Protein AF-A0A1C7FHN6-F1 (afdb_monomer_lite)

Sequence (120 aa):
MKKSRTSGVLFFVLASALSLSTALNVYGTWVEQAIAFSAQFMTFFILIALYCKWRDIEIFSDNAIITIAISYPIIVIVKPLYMMFEYSDQTMPSSLFLTQGLEFWLSVFVATVLLKKEKR

Foldseek 3Di:
DPDDPVVVVVVVVVQQVVLQVQLVPDPDDPVLSVLSSVQSSLVVVLVVLVVCLVVVHPPDDPVRLLCSLVVNLVSLVVNVVVCCVVVVVDDDDPVVVVVSVVSNVVSNVSSCSSNDDDDD

Secondary structure (DSSP, 8-state):
----HHHHHHHHHHHHHHHHHHHHT--S-HHHHHHHHHHHHHHHHHHHHHHHHHTT---S-HHHHHHHHHHHHHHHHHHHHHHHHHTTTS---HHHHHHHHHHHHHHHHHHHHHH-----

Organism: NCBI:txid45658

Structure (mm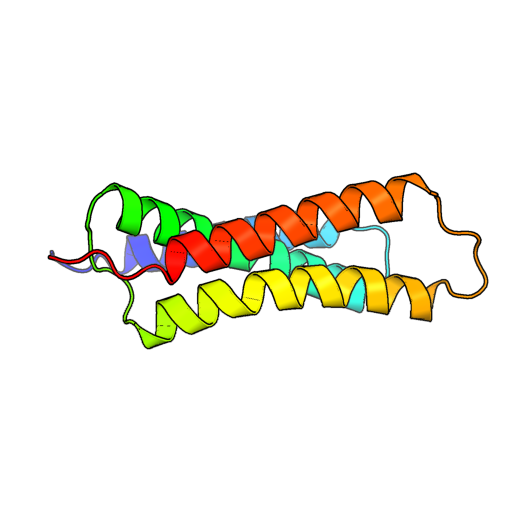CIF, N/CA/C/O backbone):
data_AF-A0A1C7FHN6-F1
#
_entry.id   AF-A0A1C7FHN6-F1
#
loop_
_atom_site.group_PDB
_atom_site.id
_atom_site.type_symbol
_atom_site.label_atom_id
_atom_site.label_alt_id
_atom_site.label_comp_id
_atom_site.label_asym_id
_atom_site.label_entity_id
_atom_site.label_seq_id
_atom_site.pdbx_PDB_ins_code
_atom_site.Cartn_x
_atom_site.Cartn_y
_atom_site.Cartn_z
_atom_site.occupancy
_atom_site.B_iso_or_equiv
_atom_site.auth_seq_id
_atom_site.auth_comp_id
_atom_site.auth_asym_id
_atom_site.auth_atom_id
_atom_site.pdbx_PDB_model_num
ATOM 1 N N . MET A 1 1 ? -21.333 -6.106 17.997 1.00 55.41 1 MET A N 1
ATOM 2 C CA . MET A 1 1 ? -21.889 -5.752 16.666 1.00 55.41 1 MET A CA 1
ATOM 3 C C . MET A 1 1 ? -22.213 -7.023 15.890 1.00 55.41 1 MET A C 1
ATOM 5 O O . MET A 1 1 ? -21.372 -7.911 15.836 1.00 55.41 1 MET A O 1
ATOM 9 N N . LYS A 1 2 ? -23.414 -7.147 15.308 1.00 58.12 2 LYS A N 1
ATOM 10 C CA . LYS A 1 2 ? -23.777 -8.306 14.472 1.00 58.12 2 LYS A CA 1
ATOM 11 C C . LYS A 1 2 ? -23.019 -8.195 13.142 1.00 58.12 2 LYS A C 1
ATOM 13 O O . LYS A 1 2 ? -23.174 -7.204 12.434 1.00 58.12 2 LYS A O 1
ATOM 18 N N . LYS A 1 3 ? -22.160 -9.168 12.823 1.00 71.00 3 LYS A N 1
ATOM 19 C CA . LYS A 1 3 ? -21.343 -9.154 11.598 1.00 71.00 3 LYS A CA 1
ATOM 20 C C . LYS A 1 3 ? -22.252 -9.305 10.372 1.00 71.00 3 LYS A C 1
ATOM 22 O O . LYS A 1 3 ? -22.753 -10.395 10.105 1.00 71.00 3 LYS A O 1
ATOM 27 N N . SER A 1 4 ? -22.468 -8.218 9.633 1.00 85.44 4 SER A N 1
ATOM 28 C CA . SER A 1 4 ? -23.182 -8.254 8.353 1.00 85.44 4 SER A CA 1
ATOM 29 C C . SER A 1 4 ? -22.278 -8.882 7.293 1.00 85.44 4 SER A C 1
ATOM 31 O O . SER A 1 4 ? -21.339 -8.248 6.809 1.00 85.44 4 SER A O 1
ATOM 33 N N . ARG A 1 5 ? -22.536 -10.151 6.946 1.00 88.69 5 ARG A N 1
ATOM 34 C CA . ARG A 1 5 ? -21.795 -10.856 5.884 1.00 88.69 5 ARG A CA 1
ATOM 35 C C . ARG A 1 5 ? -21.878 -10.097 4.558 1.00 88.69 5 ARG A C 1
ATOM 37 O O . ARG A 1 5 ? -20.867 -9.962 3.882 1.00 88.69 5 ARG A O 1
ATOM 44 N N . THR A 1 6 ? -23.044 -9.534 4.247 1.00 93.50 6 THR A N 1
ATOM 45 C CA . THR A 1 6 ? -23.288 -8.764 3.022 1.00 93.50 6 THR A CA 1
ATOM 46 C C . THR A 1 6 ? -22.397 -7.530 2.933 1.00 93.50 6 THR A C 1
ATOM 48 O O . THR A 1 6 ? -21.783 -7.302 1.898 1.00 93.50 6 THR A O 1
ATOM 51 N N . SER A 1 7 ? -22.255 -6.767 4.021 1.00 92.88 7 SER A N 1
ATOM 52 C CA . SER A 1 7 ? -21.402 -5.571 4.036 1.00 92.88 7 SER A CA 1
ATOM 53 C C . SER A 1 7 ? -19.923 -5.920 3.848 1.00 92.88 7 SER A C 1
ATOM 55 O O . SER A 1 7 ? -19.216 -5.213 3.140 1.00 92.88 7 SER A O 1
ATOM 57 N N . GLY A 1 8 ? -19.465 -7.036 4.428 1.00 91.62 8 GLY A N 1
ATOM 58 C CA . GLY A 1 8 ? -18.104 -7.532 4.213 1.00 91.62 8 GLY A CA 1
ATOM 59 C C . GLY A 1 8 ? -17.853 -7.956 2.764 1.00 91.62 8 GLY A C 1
ATOM 60 O O . GLY A 1 8 ? -16.847 -7.567 2.182 1.00 91.62 8 GLY A O 1
ATOM 61 N N . VAL A 1 9 ? -18.785 -8.700 2.159 1.00 95.75 9 VAL A N 1
ATOM 62 C CA . VAL A 1 9 ? -18.697 -9.092 0.740 1.00 95.75 9 VAL A CA 1
ATOM 63 C C . VAL A 1 9 ? -18.680 -7.862 -0.165 1.00 95.75 9 VAL A C 1
ATOM 65 O O . VAL A 1 9 ? -17.816 -7.762 -1.030 1.00 95.75 9 VAL A O 1
ATOM 68 N N . LEU A 1 10 ? -19.578 -6.900 0.065 1.00 96.62 10 LEU A N 1
ATOM 69 C CA . LEU A 1 10 ? -19.621 -5.658 -0.708 1.00 96.62 10 LEU A CA 1
ATOM 70 C C . LEU A 1 10 ? -18.318 -4.866 -0.596 1.00 96.62 10 LEU A C 1
ATOM 72 O O . LEU A 1 10 ? -17.834 -4.379 -1.611 1.00 96.62 10 LEU A O 1
ATOM 76 N N . PHE A 1 11 ? -17.720 -4.784 0.596 1.00 94.94 11 PHE A N 1
ATOM 77 C CA . PHE A 1 11 ? -16.412 -4.153 0.770 1.00 94.94 11 PHE A CA 1
ATOM 78 C C . PHE A 1 11 ? -15.351 -4.803 -0.125 1.00 94.94 11 PHE A C 1
ATOM 80 O O . PHE A 1 11 ? -14.692 -4.101 -0.885 1.00 94.94 11 PHE A O 1
ATOM 87 N N . PHE A 1 12 ? -15.219 -6.133 -0.088 1.00 96.31 12 PHE A N 1
ATOM 88 C CA . PHE A 1 12 ? -14.214 -6.826 -0.898 1.00 96.31 12 PHE A CA 1
ATOM 89 C C . PHE A 1 12 ? -14.472 -6.695 -2.400 1.00 96.31 12 PHE A C 1
ATOM 91 O O . PHE A 1 12 ? -13.523 -6.496 -3.156 1.00 96.31 12 PHE A O 1
ATOM 98 N N . VAL A 1 13 ? -15.733 -6.767 -2.837 1.00 97.94 13 VAL A N 1
ATOM 99 C CA . VAL A 1 13 ? -16.102 -6.599 -4.250 1.00 97.94 13 VAL A CA 1
ATOM 100 C C . VAL A 1 13 ? -15.772 -5.188 -4.727 1.00 97.94 13 VAL A C 1
ATOM 102 O O . VAL A 1 13 ? -15.121 -5.038 -5.756 1.00 97.94 13 VAL A O 1
ATOM 105 N N . LEU A 1 14 ? -16.162 -4.159 -3.970 1.00 97.69 14 LEU A N 1
ATOM 106 C CA . LEU A 1 14 ? -15.901 -2.766 -4.331 1.00 97.69 14 LEU A CA 1
ATOM 107 C C . LEU A 1 14 ? -14.408 -2.442 -4.302 1.00 97.69 14 LEU A C 1
ATOM 109 O O . LEU A 1 14 ? -13.902 -1.857 -5.255 1.00 97.69 14 LEU A O 1
ATOM 113 N N . ALA A 1 15 ? -13.694 -2.858 -3.253 1.00 97.56 15 ALA A N 1
ATOM 114 C CA . ALA A 1 15 ? -12.251 -2.665 -3.157 1.00 97.56 15 ALA A CA 1
ATOM 115 C C . ALA A 1 15 ? -11.531 -3.335 -4.336 1.00 97.56 15 ALA A C 1
ATOM 117 O O . ALA A 1 15 ? -10.717 -2.699 -4.995 1.00 97.56 15 ALA A O 1
ATOM 118 N N . SER A 1 16 ? -11.888 -4.581 -4.665 1.00 97.62 16 SER A N 1
ATOM 119 C CA . SER A 1 16 ? -11.287 -5.304 -5.792 1.00 97.62 16 SER A CA 1
ATOM 120 C C . SER A 1 16 ? -11.623 -4.661 -7.136 1.00 97.62 16 SER A C 1
ATOM 122 O O . SER A 1 16 ? -10.737 -4.512 -7.968 1.00 97.62 16 SER A O 1
ATOM 124 N N . ALA A 1 17 ? -12.875 -4.250 -7.356 1.00 98.06 17 ALA A N 1
ATOM 125 C CA . ALA A 1 17 ? -13.299 -3.622 -8.606 1.00 98.06 17 ALA A CA 1
ATOM 126 C C . ALA A 1 17 ? -12.598 -2.275 -8.836 1.00 98.06 17 ALA A C 1
ATOM 128 O O . ALA A 1 17 ? -12.109 -2.018 -9.935 1.00 98.06 17 ALA A O 1
ATOM 129 N N . LEU A 1 18 ? -12.494 -1.440 -7.797 1.00 98.00 18 LEU A N 1
ATOM 130 C CA . LEU A 1 18 ? -11.782 -0.163 -7.870 1.00 98.00 18 LEU A CA 1
ATOM 131 C C . LEU A 1 18 ? -10.280 -0.373 -8.078 1.00 98.00 18 LEU A C 1
ATOM 133 O O . LEU A 1 18 ? -9.694 0.272 -8.942 1.00 98.00 18 LEU A O 1
ATOM 137 N N . SER A 1 19 ? -9.668 -1.316 -7.358 1.00 97.69 19 SER A N 1
ATOM 138 C CA . SER A 1 19 ? -8.257 -1.665 -7.554 1.00 97.69 19 SER A CA 1
ATOM 139 C C . SER A 1 19 ? -7.974 -2.217 -8.945 1.00 97.69 19 SER A C 1
ATOM 141 O O . SER A 1 19 ? -6.962 -1.864 -9.546 1.00 97.69 19 SER A O 1
ATOM 143 N N . LEU A 1 20 ? -8.870 -3.046 -9.485 1.00 97.81 20 LEU A N 1
ATOM 144 C CA . LEU A 1 20 ? -8.753 -3.578 -10.839 1.00 97.81 20 LEU A CA 1
ATOM 145 C C . LEU A 1 20 ? -8.904 -2.469 -11.879 1.00 97.81 20 LEU A C 1
ATOM 147 O O . LEU A 1 20 ? -8.114 -2.405 -12.812 1.00 97.81 20 LEU A O 1
ATOM 151 N N . SER A 1 21 ? -9.856 -1.555 -11.689 1.00 97.62 21 SER A N 1
ATOM 152 C CA . SER A 1 21 ? -9.993 -0.371 -12.539 1.00 97.62 21 SER A CA 1
ATOM 153 C C . SER A 1 21 ? -8.712 0.463 -12.537 1.00 97.62 21 SER A C 1
ATOM 155 O O . SER A 1 21 ? -8.249 0.870 -13.598 1.00 97.62 21 SER A O 1
ATOM 157 N N . THR A 1 22 ? -8.101 0.704 -11.374 1.00 96.19 22 THR A N 1
ATOM 158 C CA . THR A 1 22 ? -6.813 1.412 -11.292 1.00 96.19 22 THR A CA 1
ATOM 159 C C . THR A 1 22 ? -5.713 0.659 -12.037 1.00 96.19 22 THR A C 1
ATOM 161 O O . THR A 1 22 ? -4.986 1.270 -12.813 1.00 96.19 22 THR A O 1
ATOM 164 N N . ALA A 1 23 ? -5.618 -0.659 -11.856 1.00 96.50 23 ALA A N 1
ATOM 165 C CA . ALA A 1 23 ? -4.614 -1.491 -12.513 1.00 96.50 23 ALA A CA 1
ATOM 166 C C . ALA A 1 23 ? -4.751 -1.500 -14.042 1.00 96.50 23 ALA A C 1
ATOM 168 O O . ALA A 1 23 ? -3.758 -1.341 -14.741 1.00 96.50 23 ALA A O 1
ATOM 169 N N . LEU A 1 24 ? -5.972 -1.619 -14.568 1.00 96.31 24 LEU A N 1
ATOM 170 C CA . LEU A 1 24 ? -6.231 -1.642 -16.012 1.00 96.31 24 LEU A CA 1
ATOM 171 C C . LEU A 1 24 ? -5.953 -0.299 -16.704 1.00 96.31 24 LEU A C 1
ATOM 173 O O . LEU A 1 24 ? -5.756 -0.272 -17.914 1.00 96.31 24 LEU A O 1
ATOM 177 N N . ASN A 1 25 ? -5.916 0.805 -15.951 1.00 95.88 25 ASN A N 1
ATOM 178 C CA . ASN A 1 25 ? -5.529 2.119 -16.470 1.00 95.88 25 ASN A CA 1
ATOM 179 C C . ASN A 1 25 ? -4.005 2.334 -16.504 1.00 95.88 25 ASN A C 1
ATOM 181 O O . ASN A 1 25 ? -3.544 3.363 -17.000 1.00 95.88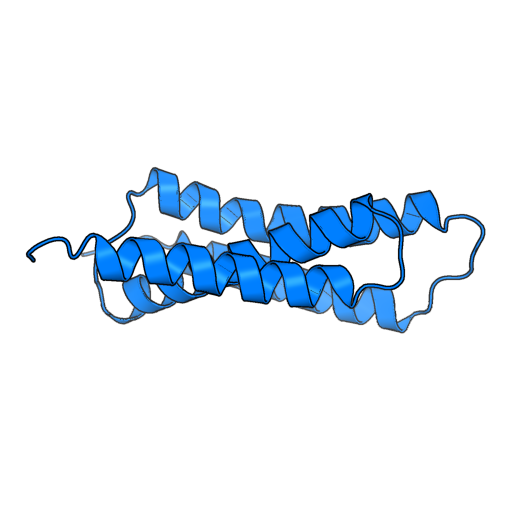 25 ASN A O 1
ATOM 185 N N . VAL A 1 26 ? -3.211 1.394 -15.981 1.00 93.81 26 VAL A N 1
ATOM 186 C CA . VAL A 1 26 ? -1.750 1.444 -16.084 1.00 93.81 26 VAL A CA 1
ATOM 187 C C . VAL A 1 26 ? -1.326 0.907 -17.449 1.00 93.81 26 VAL A C 1
ATOM 189 O O . VAL A 1 26 ? -1.437 -0.288 -17.732 1.00 93.81 26 VAL A O 1
ATOM 192 N N . TYR A 1 27 ? -0.808 1.806 -18.285 1.00 88.25 27 TYR A N 1
ATOM 193 C CA . TYR A 1 27 ? -0.120 1.455 -19.525 1.00 88.25 27 TYR A CA 1
ATOM 194 C C . TYR A 1 27 ? 1.262 0.898 -19.181 1.00 88.25 27 TYR A C 1
ATOM 196 O O . TYR A 1 27 ? 2.186 1.663 -18.919 1.00 88.25 27 TYR A O 1
ATOM 204 N N . GLY A 1 28 ? 1.374 -0.427 -19.126 1.00 87.19 28 GLY A N 1
ATOM 205 C CA . GLY A 1 28 ? 2.566 -1.096 -18.626 1.00 87.19 28 GLY A CA 1
ATOM 206 C C . GLY A 1 28 ? 2.481 -2.615 -18.701 1.00 87.19 28 GLY A C 1
ATOM 207 O O . GLY A 1 28 ? 1.539 -3.173 -19.275 1.00 87.19 28 GLY A O 1
ATOM 208 N N . THR A 1 29 ? 3.461 -3.293 -18.109 1.00 93.06 29 THR A N 1
ATOM 209 C CA . THR A 1 29 ? 3.474 -4.762 -18.041 1.00 93.06 29 THR A CA 1
ATOM 210 C C . THR A 1 29 ? 2.425 -5.284 -17.054 1.00 93.06 29 THR A C 1
ATOM 212 O O . THR A 1 29 ? 1.928 -4.568 -16.180 1.00 93.06 29 THR A O 1
ATOM 215 N N . TRP A 1 30 ? 2.107 -6.579 -17.138 1.00 94.81 30 TRP A N 1
ATOM 216 C CA . TRP A 1 30 ? 1.220 -7.231 -16.167 1.00 94.81 30 TRP A CA 1
ATOM 217 C C . TRP A 1 30 ? 1.751 -7.126 -14.724 1.00 94.81 30 TRP A C 1
ATOM 219 O O . TRP A 1 30 ? 0.962 -7.123 -13.779 1.00 94.81 30 TRP A O 1
ATOM 229 N N . VAL A 1 31 ? 3.073 -6.993 -14.547 1.00 94.19 31 VAL A N 1
ATOM 230 C CA . VAL A 1 31 ? 3.707 -6.781 -13.239 1.00 94.19 31 VAL A CA 1
ATOM 231 C C . VAL A 1 31 ? 3.366 -5.391 -12.702 1.00 94.19 31 VAL A C 1
ATOM 233 O O . VAL A 1 31 ? 2.968 -5.267 -11.545 1.00 94.19 31 VAL A O 1
ATOM 236 N N . GLU A 1 32 ? 3.433 -4.350 -13.535 1.00 93.62 32 GLU A N 1
ATOM 237 C CA . GLU A 1 32 ? 3.063 -2.982 -13.139 1.00 93.62 32 GLU A CA 1
ATOM 238 C C . GLU A 1 32 ? 1.584 -2.881 -12.773 1.00 93.62 32 GLU A C 1
ATOM 240 O O . GLU A 1 32 ? 1.229 -2.257 -11.770 1.00 93.62 32 GLU A O 1
ATOM 245 N N . GLN A 1 33 ? 0.723 -3.559 -13.534 1.00 96.00 33 GLN A N 1
ATOM 246 C CA . GLN A 1 33 ? -0.703 -3.659 -13.232 1.00 96.00 33 GLN A CA 1
ATOM 247 C C . GLN A 1 33 ? -0.943 -4.383 -11.898 1.00 96.00 33 GLN A C 1
ATOM 249 O O . GLN A 1 33 ? -1.745 -3.924 -11.084 1.00 96.00 33 GLN A O 1
ATOM 254 N N . ALA A 1 34 ? -0.216 -5.471 -11.619 1.00 95.38 34 ALA A N 1
ATOM 255 C CA . ALA A 1 34 ? -0.315 -6.196 -10.352 1.00 95.38 34 ALA A CA 1
ATOM 256 C C . ALA A 1 34 ? 0.166 -5.359 -9.152 1.00 95.38 34 ALA A C 1
ATOM 258 O O . ALA A 1 34 ? -0.467 -5.369 -8.089 1.00 95.38 34 ALA A O 1
ATOM 259 N N . ILE A 1 35 ? 1.251 -4.594 -9.318 1.00 94.44 35 ILE A N 1
ATOM 260 C CA . ILE A 1 35 ? 1.743 -3.649 -8.307 1.00 94.44 35 ILE A CA 1
ATOM 261 C C . ILE A 1 35 ? 0.696 -2.560 -8.055 1.00 94.44 35 ILE A C 1
ATOM 263 O O . ILE A 1 35 ? 0.367 -2.288 -6.901 1.00 94.44 35 ILE A O 1
ATOM 267 N N . ALA A 1 36 ? 0.122 -1.975 -9.111 1.00 94.88 36 ALA A N 1
ATOM 268 C CA . ALA A 1 36 ? -0.903 -0.938 -9.001 1.00 94.88 36 ALA A CA 1
ATOM 269 C C . ALA A 1 36 ? -2.188 -1.447 -8.332 1.00 94.88 36 ALA A C 1
ATOM 271 O O . ALA A 1 36 ? -2.729 -0.775 -7.452 1.00 94.88 36 ALA A O 1
ATOM 272 N N . PHE A 1 37 ? -2.637 -2.656 -8.686 1.00 96.69 37 PHE A N 1
ATOM 273 C CA . PHE A 1 37 ? -3.753 -3.328 -8.020 1.00 96.69 37 PHE A CA 1
ATOM 274 C C . PHE A 1 37 ? -3.488 -3.465 -6.518 1.00 96.69 37 PHE A C 1
ATOM 276 O O . PHE A 1 37 ? -4.310 -3.060 -5.695 1.00 96.69 37 PHE A O 1
ATOM 283 N N . SER A 1 38 ? -2.321 -4.012 -6.166 1.00 95.44 38 SER A N 1
ATOM 284 C CA . SER A 1 38 ? -1.936 -4.284 -4.779 1.00 95.44 38 SER A CA 1
ATOM 285 C C . SER A 1 38 ? -1.812 -2.995 -3.971 1.00 95.44 38 SER A C 1
ATOM 287 O O . SER A 1 38 ? -2.319 -2.925 -2.853 1.00 95.44 38 SER A O 1
ATOM 289 N N . ALA A 1 39 ? -1.214 -1.952 -4.553 1.00 94.00 39 ALA A N 1
ATOM 290 C CA . ALA A 1 39 ? -1.113 -0.629 -3.948 1.00 94.00 39 ALA A CA 1
ATOM 291 C C . ALA A 1 39 ? -2.497 -0.047 -3.647 1.00 94.00 39 ALA A C 1
ATOM 293 O O . ALA A 1 39 ? -2.787 0.293 -2.502 1.00 94.00 39 ALA A O 1
ATOM 294 N N . GLN A 1 40 ? -3.381 -0.006 -4.649 1.00 95.81 40 GLN A N 1
ATOM 295 C CA . GLN A 1 40 ? -4.730 0.534 -4.487 1.00 95.81 40 GLN A CA 1
ATOM 296 C C . GLN A 1 40 ? -5.545 -0.271 -3.469 1.00 95.81 40 GLN A C 1
ATOM 298 O O . GLN A 1 40 ? -6.269 0.301 -2.654 1.00 95.81 40 GLN A O 1
ATOM 303 N N . PHE A 1 41 ? -5.405 -1.599 -3.477 1.00 96.31 41 PHE A N 1
ATOM 304 C CA . PHE A 1 41 ? -6.110 -2.471 -2.542 1.00 96.31 41 PHE A CA 1
ATOM 305 C C . PHE A 1 41 ? -5.639 -2.249 -1.100 1.00 96.31 41 PHE A C 1
ATOM 307 O O . PHE A 1 41 ? -6.456 -2.123 -0.186 1.00 96.31 41 PHE A O 1
ATOM 314 N N . MET A 1 42 ? -4.325 -2.118 -0.898 1.00 95.12 42 MET A N 1
ATOM 315 C CA . MET A 1 42 ? -3.741 -1.812 0.408 1.00 95.12 42 MET A CA 1
ATOM 316 C C . MET A 1 42 ? -4.140 -0.431 0.926 1.00 95.12 42 MET A C 1
ATOM 318 O O . MET A 1 42 ? -4.378 -0.293 2.127 1.00 95.12 42 MET A O 1
ATOM 322 N N . THR A 1 43 ? -4.310 0.564 0.051 1.00 94.50 43 THR A N 1
ATOM 323 C CA . THR A 1 43 ? -4.811 1.894 0.432 1.00 94.50 43 THR A CA 1
ATOM 324 C C . THR A 1 43 ? -6.138 1.815 1.183 1.00 94.50 43 THR A C 1
ATOM 326 O O . THR A 1 43 ? -6.303 2.507 2.187 1.00 94.50 43 THR A O 1
ATOM 329 N N . PHE A 1 44 ? -7.063 0.928 0.799 1.00 96.38 44 PHE A N 1
ATOM 330 C CA . PHE A 1 44 ? -8.313 0.756 1.549 1.00 96.38 44 PHE A CA 1
ATOM 331 C C . PHE A 1 44 ? -8.070 0.283 2.987 1.00 96.38 44 PHE A C 1
ATOM 333 O O . PHE A 1 44 ? -8.659 0.832 3.918 1.00 96.38 44 PHE A O 1
ATOM 340 N N . PHE A 1 45 ? -7.176 -0.686 3.200 1.00 95.88 45 PHE A N 1
ATOM 341 C CA . PHE A 1 45 ? -6.834 -1.147 4.550 1.00 95.88 45 PHE A CA 1
ATOM 342 C C . PHE A 1 45 ? -6.142 -0.071 5.380 1.00 95.88 45 PHE A C 1
ATOM 344 O O . PHE A 1 45 ? -6.447 0.067 6.562 1.00 95.88 45 PHE A O 1
ATOM 351 N N . ILE A 1 46 ? -5.262 0.719 4.767 1.00 96.12 46 ILE A N 1
ATOM 352 C CA . ILE A 1 46 ? -4.589 1.843 5.425 1.00 96.12 46 ILE A CA 1
ATOM 353 C C . ILE A 1 46 ? -5.606 2.887 5.871 1.00 96.12 46 ILE A C 1
ATOM 355 O O . ILE A 1 46 ? -5.567 3.319 7.020 1.00 96.12 46 ILE A O 1
ATOM 359 N N . LEU A 1 47 ? -6.541 3.265 4.996 1.00 96.25 47 LEU A N 1
ATOM 360 C CA . LEU A 1 47 ? -7.587 4.233 5.324 1.00 96.25 47 LEU A CA 1
ATOM 361 C C . LEU A 1 47 ? -8.466 3.735 6.472 1.00 96.25 47 LEU A C 1
ATOM 363 O O . LEU A 1 47 ? -8.753 4.496 7.395 1.00 96.25 47 LEU A O 1
ATOM 367 N N . ILE A 1 48 ? -8.841 2.452 6.465 1.00 96.00 48 ILE A N 1
ATOM 368 C CA . ILE A 1 48 ? -9.595 1.851 7.571 1.00 96.00 48 ILE A CA 1
ATOM 369 C C . ILE A 1 48 ? -8.756 1.853 8.851 1.00 96.00 48 ILE A C 1
ATOM 371 O O . ILE A 1 48 ? -9.273 2.223 9.900 1.00 96.00 48 ILE A O 1
ATOM 375 N N . ALA A 1 49 ? -7.477 1.477 8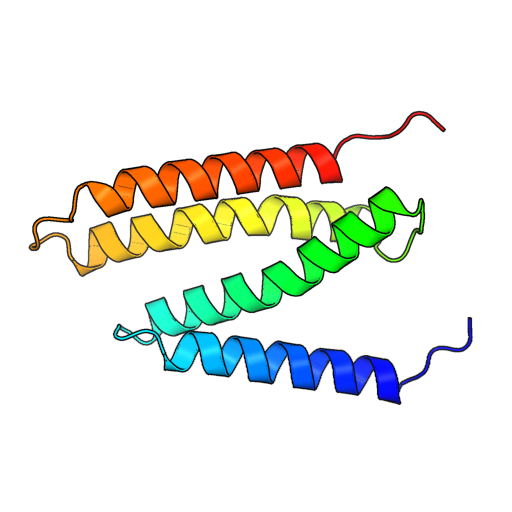.794 1.00 95.44 49 ALA A N 1
ATOM 376 C CA . ALA A 1 49 ? -6.602 1.427 9.965 1.00 95.44 49 ALA A CA 1
ATOM 377 C C . ALA A 1 49 ? -6.371 2.822 10.571 1.00 95.44 49 ALA A C 1
ATOM 379 O O . ALA A 1 49 ? -6.456 2.988 11.787 1.00 95.44 49 ALA A O 1
ATOM 380 N N . LEU A 1 50 ? -6.158 3.839 9.732 1.00 95.56 50 LEU A N 1
ATOM 381 C CA . LEU A 1 50 ? -6.049 5.235 10.159 1.00 95.56 50 LEU A CA 1
ATOM 382 C C . LEU A 1 50 ? -7.361 5.739 10.762 1.00 95.56 50 LEU A C 1
ATOM 384 O O . LEU A 1 50 ? -7.340 6.381 11.809 1.00 95.56 50 LEU A O 1
ATOM 388 N N . TYR A 1 51 ? -8.500 5.414 10.146 1.00 96.19 51 TYR A N 1
ATOM 389 C CA . TYR A 1 51 ? -9.816 5.754 10.687 1.00 96.19 51 TYR A CA 1
ATOM 390 C C . TYR A 1 51 ? -10.053 5.103 12.054 1.00 96.19 51 TYR A C 1
ATOM 392 O O . TYR A 1 51 ? -10.489 5.769 12.990 1.00 96.19 51 TYR A O 1
ATOM 400 N N . CYS A 1 52 ? -9.720 3.818 12.186 1.00 93.94 52 CYS A N 1
ATOM 401 C CA . CYS A 1 52 ? -9.794 3.077 13.442 1.00 93.94 52 CYS A CA 1
ATOM 402 C C . CYS A 1 52 ? -8.951 3.747 14.524 1.00 93.94 52 CYS A C 1
ATOM 404 O O . CYS A 1 52 ? -9.458 4.009 15.610 1.00 93.94 52 CYS A O 1
ATOM 406 N N . LYS A 1 53 ? -7.705 4.108 14.199 1.00 92.38 53 LYS A N 1
ATOM 407 C CA . LYS A 1 53 ? -6.810 4.808 15.120 1.00 92.38 53 LYS A CA 1
ATOM 408 C C . LYS A 1 53 ? -7.352 6.176 15.531 1.00 92.38 53 LYS A C 1
ATOM 410 O O . LYS A 1 53 ? -7.357 6.500 16.708 1.00 92.38 53 LYS A O 1
ATOM 415 N N . TRP A 1 54 ? -7.861 6.958 14.581 1.00 94.81 54 TRP A N 1
ATOM 416 C CA . TRP A 1 54 ? -8.452 8.268 14.864 1.00 94.81 54 TRP A CA 1
ATOM 417 C C . TRP A 1 54 ? -9.683 8.182 15.778 1.00 94.81 54 TRP A C 1
ATOM 419 O O . TRP A 1 54 ? -9.928 9.079 16.583 1.00 94.81 54 TRP A O 1
ATOM 429 N N . ARG A 1 55 ? -10.475 7.115 15.650 1.00 94.69 55 ARG A N 1
ATOM 430 C CA . ARG A 1 55 ? -11.705 6.899 16.423 1.00 94.69 55 ARG A CA 1
ATOM 431 C C . ARG A 1 55 ? -11.511 6.044 17.677 1.00 94.69 55 ARG A C 1
ATOM 433 O O . ARG A 1 55 ? -12.509 5.772 18.336 1.00 94.69 55 ARG A O 1
ATOM 440 N N . ASP A 1 56 ? -10.280 5.630 17.973 1.00 90.12 56 ASP A N 1
ATOM 441 C CA . ASP A 1 56 ? -9.934 4.685 19.042 1.00 90.12 56 ASP A CA 1
ATOM 442 C C . ASP A 1 56 ? -10.750 3.371 18.986 1.00 90.12 56 ASP A C 1
ATOM 444 O O . ASP A 1 56 ? -11.250 2.862 19.987 1.00 90.12 56 ASP A O 1
ATOM 448 N N . ILE A 1 57 ? -10.939 2.826 17.776 1.00 92.69 57 ILE A N 1
ATOM 449 C CA . ILE A 1 57 ? -11.678 1.577 17.528 1.00 92.69 57 ILE A CA 1
ATOM 450 C C . ILE A 1 57 ? -10.699 0.456 17.178 1.00 92.69 57 ILE A C 1
ATOM 452 O O . ILE A 1 57 ? -9.949 0.549 16.210 1.00 92.69 57 ILE A O 1
ATOM 456 N N . GLU A 1 58 ? -10.776 -0.665 17.890 1.00 88.62 58 GLU A N 1
ATOM 457 C CA . GLU A 1 58 ? -9.962 -1.854 17.616 1.00 88.62 58 GLU A CA 1
ATOM 458 C C . GLU A 1 58 ? -10.693 -2.823 16.673 1.00 88.62 58 GLU A C 1
ATOM 460 O O . GLU A 1 58 ? -11.459 -3.687 17.101 1.00 88.62 58 GLU A O 1
ATOM 465 N N . ILE A 1 59 ? -10.488 -2.664 15.359 1.00 90.25 59 ILE A N 1
ATOM 466 C CA . ILE A 1 59 ? -10.991 -3.610 14.338 1.00 90.25 59 ILE A CA 1
ATOM 467 C C . ILE A 1 59 ? -9.920 -4.634 13.940 1.00 90.25 59 ILE A C 1
ATOM 469 O O . ILE A 1 59 ? -10.230 -5.801 13.691 1.00 90.25 59 ILE A O 1
ATOM 473 N N . PHE A 1 60 ? -8.667 -4.193 13.849 1.00 92.94 60 PHE A N 1
ATOM 474 C CA . PHE A 1 60 ? -7.533 -5.019 13.448 1.00 92.94 60 PHE A CA 1
ATOM 475 C C . PHE A 1 60 ? -6.763 -5.505 14.674 1.00 92.94 60 PHE A C 1
ATOM 477 O O . PHE A 1 60 ? -6.635 -4.780 15.655 1.00 92.94 60 PHE A O 1
ATOM 484 N N . SER A 1 61 ? -6.217 -6.718 14.597 1.00 93.19 61 SER A N 1
ATOM 485 C CA . SER A 1 61 ? -5.225 -7.177 15.568 1.00 93.19 61 SER A CA 1
ATOM 486 C C . SER A 1 61 ? -3.900 -6.436 15.380 1.00 93.19 61 SER A C 1
ATOM 488 O O . SER A 1 61 ? -3.601 -5.971 14.278 1.00 93.19 61 SER A O 1
ATOM 490 N N . ASP A 1 62 ? -3.064 -6.405 16.418 1.00 91.44 62 ASP A N 1
ATOM 491 C CA . ASP A 1 62 ? -1.729 -5.794 16.359 1.00 91.44 62 ASP A CA 1
ATOM 492 C C . ASP A 1 62 ? -0.903 -6.322 15.179 1.00 91.44 62 ASP A C 1
ATOM 494 O O . ASP A 1 62 ? -0.317 -5.547 14.425 1.00 91.44 62 ASP A O 1
ATOM 498 N N . ASN A 1 63 ? -0.929 -7.640 14.950 1.00 94.44 63 ASN A N 1
ATOM 499 C CA . ASN A 1 63 ? -0.238 -8.258 13.818 1.00 94.44 63 ASN A CA 1
ATOM 500 C C . ASN A 1 63 ? -0.771 -7.746 12.474 1.00 94.44 63 ASN A C 1
ATOM 502 O O . ASN A 1 63 ? 0.019 -7.467 11.578 1.00 94.44 63 ASN A O 1
ATOM 506 N N . ALA A 1 64 ? -2.091 -7.580 12.333 1.00 94.25 64 ALA A N 1
ATOM 507 C CA . ALA A 1 64 ? -2.682 -7.047 11.108 1.00 94.25 64 ALA A CA 1
ATOM 508 C C . ALA A 1 64 ? -2.303 -5.573 10.889 1.00 94.25 64 ALA A C 1
ATOM 510 O O . ALA A 1 64 ? -1.975 -5.197 9.766 1.00 94.25 64 ALA A O 1
ATOM 511 N N . ILE A 1 65 ? -2.273 -4.755 11.948 1.00 95.25 65 ILE A N 1
ATOM 512 C CA . ILE A 1 65 ? -1.807 -3.360 11.873 1.00 95.25 65 ILE A CA 1
ATOM 513 C C . ILE A 1 65 ? -0.342 -3.312 11.439 1.00 95.25 65 ILE A C 1
ATOM 515 O O . ILE A 1 65 ? -0.004 -2.535 10.549 1.00 95.25 65 ILE A O 1
ATOM 519 N N . ILE A 1 66 ? 0.513 -4.161 12.013 1.00 95.12 66 ILE A N 1
ATOM 520 C CA . ILE A 1 66 ? 1.930 -4.256 11.641 1.00 95.12 66 ILE A CA 1
ATOM 521 C C . ILE A 1 66 ? 2.072 -4.644 10.166 1.00 95.12 66 ILE A C 1
ATOM 523 O O . ILE A 1 66 ? 2.811 -3.988 9.432 1.00 95.12 66 ILE A O 1
ATOM 527 N N . THR A 1 67 ? 1.334 -5.655 9.697 1.00 95.44 67 THR A N 1
ATOM 528 C CA . THR A 1 67 ? 1.354 -6.059 8.285 1.00 95.44 67 THR A CA 1
ATOM 529 C C . THR A 1 67 ? 0.907 -4.923 7.363 1.00 95.44 67 THR A C 1
ATOM 531 O O . THR A 1 67 ? 1.583 -4.652 6.373 1.00 95.44 67 THR A O 1
ATOM 534 N N . ILE A 1 68 ? -0.183 -4.217 7.683 1.00 94.81 68 ILE A N 1
ATOM 535 C CA . ILE A 1 68 ? -0.675 -3.077 6.888 1.00 94.81 68 ILE A CA 1
ATOM 536 C C . ILE A 1 68 ? 0.356 -1.939 6.874 1.00 94.81 68 ILE A C 1
ATOM 538 O O . ILE A 1 68 ? 0.674 -1.405 5.814 1.00 94.81 68 ILE A O 1
ATOM 542 N N . ALA A 1 69 ? 0.916 -1.597 8.035 1.00 95.00 69 ALA A N 1
ATOM 543 C CA . ALA A 1 69 ? 1.882 -0.514 8.179 1.00 95.00 69 ALA A CA 1
ATOM 544 C C . ALA A 1 69 ? 3.187 -0.781 7.414 1.00 95.00 69 ALA A C 1
ATOM 546 O O . ALA A 1 69 ? 3.746 0.146 6.840 1.00 95.00 69 ALA A O 1
ATOM 547 N N . ILE A 1 70 ? 3.666 -2.028 7.387 1.00 95.38 70 ILE A N 1
ATOM 548 C CA . ILE A 1 70 ? 4.923 -2.401 6.720 1.00 95.38 70 ILE A CA 1
ATOM 549 C C . ILE A 1 70 ? 4.727 -2.638 5.218 1.00 95.38 70 ILE A C 1
ATOM 551 O O . ILE A 1 70 ? 5.582 -2.264 4.417 1.00 95.38 70 ILE A O 1
ATOM 555 N N . SER A 1 71 ? 3.608 -3.243 4.814 1.00 93.56 71 SER A N 1
ATOM 556 C CA . SER A 1 71 ? 3.348 -3.545 3.399 1.00 93.56 71 SER A CA 1
ATOM 557 C C . SER A 1 71 ? 3.259 -2.291 2.532 1.00 93.56 71 SER A C 1
ATOM 559 O O . SER A 1 71 ? 3.664 -2.335 1.373 1.00 93.56 71 SER A O 1
ATOM 561 N N . TYR A 1 72 ? 2.796 -1.165 3.081 1.00 90.56 72 TYR A N 1
ATOM 562 C CA . TYR A 1 72 ? 2.657 0.066 2.309 1.00 90.56 72 TYR A CA 1
ATOM 563 C C . TYR A 1 72 ? 3.999 0.659 1.843 1.00 90.56 72 TYR A C 1
ATOM 565 O O . TYR A 1 72 ? 4.178 0.781 0.630 1.00 90.56 72 TYR A O 1
ATOM 573 N N . PRO A 1 73 ? 4.984 0.933 2.725 1.00 93.44 73 PRO A N 1
ATOM 574 C CA . PRO A 1 73 ? 6.332 1.303 2.296 1.00 93.44 73 PRO A CA 1
ATOM 575 C C . PRO A 1 73 ? 6.972 0.298 1.338 1.00 93.44 73 PRO A C 1
ATOM 577 O O . PRO A 1 73 ? 7.617 0.705 0.377 1.00 93.44 73 PRO A O 1
ATOM 580 N N . ILE A 1 74 ? 6.774 -1.009 1.556 1.00 94.50 74 ILE A N 1
ATOM 581 C CA . ILE A 1 74 ? 7.323 -2.041 0.664 1.00 94.50 74 ILE A CA 1
ATOM 582 C C . ILE A 1 74 ? 6.770 -1.877 -0.753 1.00 94.50 74 ILE A C 1
ATOM 584 O O . ILE A 1 74 ? 7.545 -1.830 -1.703 1.00 94.50 74 ILE A O 1
ATOM 588 N N . ILE A 1 75 ? 5.451 -1.748 -0.910 1.00 91.62 75 ILE A N 1
ATOM 589 C CA . ILE A 1 75 ? 4.826 -1.575 -2.229 1.00 91.62 75 ILE A CA 1
ATOM 590 C C . ILE A 1 75 ? 5.323 -0.294 -2.912 1.00 91.62 75 ILE A C 1
ATOM 592 O O . ILE A 1 75 ? 5.617 -0.312 -4.109 1.00 91.62 75 ILE A O 1
ATOM 596 N N . VAL A 1 76 ? 5.471 0.792 -2.147 1.00 91.38 76 VAL A N 1
ATOM 597 C CA . VAL A 1 76 ? 5.984 2.074 -2.653 1.00 91.38 76 VAL A CA 1
ATOM 598 C C . VAL A 1 76 ? 7.438 1.973 -3.121 1.00 91.38 76 VAL A C 1
ATOM 600 O O . VAL A 1 76 ? 7.806 2.668 -4.059 1.00 91.38 76 VAL A O 1
ATOM 603 N N . ILE A 1 77 ? 8.254 1.089 -2.538 1.00 92.94 77 ILE A N 1
ATOM 604 C CA . ILE A 1 77 ? 9.634 0.831 -2.988 1.00 92.94 77 ILE A CA 1
ATOM 605 C C . ILE A 1 77 ? 9.671 -0.112 -4.199 1.00 92.94 77 ILE A C 1
ATOM 607 O O . ILE A 1 77 ? 10.453 0.090 -5.126 1.00 92.94 77 ILE A O 1
ATOM 611 N N . VAL A 1 78 ? 8.835 -1.151 -4.213 1.00 93.25 78 VAL A N 1
ATOM 612 C CA . VAL A 1 78 ? 8.851 -2.175 -5.271 1.00 93.25 78 VAL A CA 1
ATOM 613 C C . VAL A 1 78 ? 8.541 -1.574 -6.642 1.00 93.25 78 VAL A C 1
ATOM 615 O O . VAL A 1 78 ? 9.193 -1.932 -7.620 1.00 93.25 78 VAL A O 1
ATOM 618 N N . LYS A 1 79 ? 7.596 -0.630 -6.721 1.00 88.81 79 LYS A N 1
ATOM 619 C CA . LYS A 1 79 ? 7.220 0.036 -7.978 1.00 88.81 79 LYS A CA 1
ATOM 620 C C . LYS A 1 79 ? 8.404 0.741 -8.675 1.00 88.81 79 LYS A C 1
ATOM 622 O O . LYS A 1 79 ? 8.682 0.384 -9.818 1.00 88.81 79 LYS A O 1
ATOM 627 N N . PRO A 1 80 ? 9.118 1.698 -8.044 1.00 88.81 80 PRO A N 1
ATOM 628 C CA . PRO A 1 80 ? 10.297 2.325 -8.635 1.00 88.81 80 PRO A CA 1
ATOM 629 C C . PRO A 1 80 ? 11.366 1.319 -9.023 1.00 88.81 80 PRO A C 1
ATOM 631 O O . PRO A 1 80 ? 11.906 1.419 -10.117 1.00 88.81 80 PRO A O 1
ATOM 634 N N . LEU A 1 81 ? 11.663 0.351 -8.151 1.00 90.69 81 LEU A N 1
ATOM 635 C CA . LEU A 1 81 ? 12.701 -0.641 -8.427 1.00 90.69 81 LEU A CA 1
ATOM 636 C C . LEU A 1 81 ? 12.373 -1.465 -9.672 1.00 90.69 81 LEU A C 1
ATOM 638 O O . LEU A 1 81 ? 13.251 -1.682 -10.503 1.00 90.69 81 LEU A O 1
ATOM 642 N N . TYR A 1 82 ? 11.112 -1.881 -9.819 1.00 91.94 82 TYR A N 1
ATOM 643 C CA . TYR A 1 82 ? 10.668 -2.585 -11.015 1.00 91.94 82 TYR A CA 1
ATOM 644 C C . TYR A 1 82 ? 10.796 -1.703 -12.258 1.00 91.94 82 TYR A C 1
ATOM 646 O O . TYR A 1 82 ? 11.399 -2.129 -13.236 1.00 91.94 82 TYR A O 1
ATOM 654 N N . MET A 1 83 ? 10.310 -0.457 -12.208 1.00 88.56 83 MET A N 1
ATOM 655 C CA . MET A 1 83 ? 10.432 0.462 -13.343 1.00 88.56 83 MET A CA 1
ATOM 656 C C . MET A 1 83 ? 11.899 0.703 -13.723 1.00 88.56 83 MET A C 1
ATOM 658 O O . MET A 1 83 ? 12.221 0.740 -14.905 1.00 88.56 83 MET A O 1
ATOM 662 N N . MET A 1 84 ? 12.792 0.878 -12.742 1.00 89.31 84 MET A N 1
ATOM 663 C CA . MET A 1 84 ? 14.225 1.107 -12.975 1.00 89.31 84 MET A CA 1
ATOM 664 C C . MET 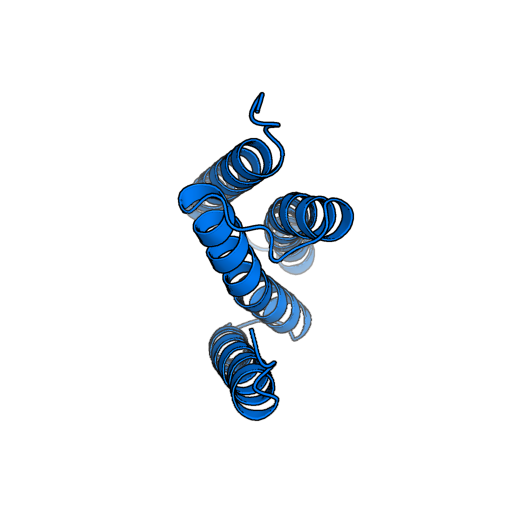A 1 84 ? 14.903 -0.084 -13.651 1.00 89.31 84 MET A C 1
ATOM 666 O O . MET A 1 84 ? 15.861 0.107 -14.393 1.00 89.31 84 MET A O 1
ATOM 670 N N . PHE A 1 85 ? 14.415 -1.296 -13.387 1.00 91.44 85 PHE A N 1
ATOM 671 C CA . PHE A 1 85 ? 14.901 -2.511 -14.023 1.00 91.44 85 PHE A CA 1
ATOM 672 C C . PHE A 1 85 ? 14.309 -2.702 -15.425 1.00 91.44 85 PHE A C 1
ATOM 674 O O . PHE A 1 85 ? 15.055 -2.921 -16.370 1.00 91.44 85 PHE A O 1
ATOM 681 N N . GLU A 1 86 ? 12.986 -2.589 -15.570 1.00 91.44 86 GLU A N 1
ATOM 682 C CA . GLU A 1 86 ? 12.277 -2.811 -16.839 1.00 91.44 86 GLU A CA 1
ATOM 683 C C . GLU A 1 86 ? 12.636 -1.757 -17.896 1.00 91.44 86 GLU A C 1
ATOM 685 O O . GLU A 1 86 ? 12.805 -2.069 -19.071 1.00 91.44 86 GLU A O 1
ATOM 690 N N . TYR A 1 87 ? 12.783 -0.501 -17.473 1.00 90.44 87 TYR A N 1
ATOM 691 C CA . TYR A 1 87 ? 13.065 0.633 -18.350 1.00 90.44 87 TYR A CA 1
ATOM 692 C C . TYR A 1 87 ? 14.489 1.165 -18.156 1.00 90.44 87 TYR A C 1
ATOM 694 O O . TYR A 1 87 ? 14.718 2.365 -18.306 1.00 90.44 87 TYR A O 1
ATOM 702 N N . SER A 1 88 ? 15.453 0.293 -17.834 1.00 89.50 88 SER A N 1
ATOM 703 C CA . SER A 1 88 ? 16.859 0.679 -17.617 1.00 89.50 88 SER A CA 1
ATOM 704 C C . SER A 1 88 ? 17.486 1.391 -18.816 1.00 89.50 88 SER A C 1
ATOM 706 O O . SER A 1 88 ? 18.369 2.230 -18.653 1.00 89.50 88 SER A O 1
ATOM 708 N N . ASP A 1 89 ? 17.005 1.073 -20.018 1.00 91.62 89 ASP A N 1
ATOM 709 C CA . ASP A 1 89 ? 17.493 1.633 -21.280 1.00 91.62 89 ASP A CA 1
ATOM 710 C C . ASP A 1 89 ? 16.871 3.003 -21.601 1.00 91.62 89 ASP A C 1
ATOM 712 O O . ASP A 1 89 ? 17.254 3.662 -22.570 1.00 91.62 89 ASP A O 1
ATOM 716 N N . GLN A 1 90 ? 15.895 3.448 -20.804 1.00 89.56 90 GLN A N 1
ATOM 717 C CA . GLN A 1 90 ? 15.184 4.706 -20.999 1.00 89.56 90 GLN A CA 1
ATOM 718 C C . GLN A 1 90 ? 15.634 5.754 -19.979 1.00 89.56 90 GLN A C 1
ATOM 720 O O . GLN A 1 90 ? 15.870 5.475 -18.804 1.00 89.56 90 GLN A O 1
ATOM 725 N N . THR A 1 91 ? 15.708 7.015 -20.414 1.00 87.12 91 THR A N 1
ATOM 726 C CA . THR A 1 91 ? 15.955 8.121 -19.482 1.00 87.12 91 THR A CA 1
ATOM 727 C C . THR A 1 91 ? 14.692 8.393 -18.676 1.00 87.12 91 THR A C 1
ATOM 729 O O . THR A 1 91 ? 13.688 8.857 -19.218 1.00 87.12 91 THR A O 1
ATOM 732 N N . MET A 1 92 ? 14.743 8.124 -17.373 1.00 83.31 92 MET A N 1
ATOM 733 C CA . MET A 1 92 ? 13.606 8.377 -16.495 1.00 83.31 92 MET A CA 1
ATOM 734 C C . MET A 1 92 ? 13.379 9.875 -16.265 1.00 83.31 92 MET A C 1
ATOM 736 O O . MET A 1 92 ? 14.336 10.614 -16.015 1.00 83.31 92 MET A O 1
ATOM 740 N N . PRO A 1 93 ? 12.119 10.342 -16.294 1.00 86.44 93 PRO A N 1
ATOM 741 C CA . PRO A 1 93 ? 11.810 11.735 -16.011 1.00 86.44 93 PRO A CA 1
ATOM 742 C C . PRO A 1 93 ? 12.141 12.068 -14.552 1.00 86.44 93 PRO A C 1
ATOM 744 O O . PRO A 1 93 ? 11.773 11.339 -13.635 1.00 86.44 93 PRO A O 1
ATOM 747 N N . SER A 1 94 ? 12.793 13.206 -14.309 1.00 85.38 94 SER A N 1
ATOM 748 C CA . SER A 1 94 ? 13.214 13.621 -12.959 1.00 85.38 94 SER A CA 1
ATOM 749 C C . SER A 1 94 ? 12.049 13.786 -11.972 1.00 85.38 94 SER A C 1
ATOM 751 O O . SER A 1 94 ? 12.213 13.582 -10.768 1.00 85.38 94 SER A O 1
ATOM 753 N N . SER A 1 95 ? 10.849 14.089 -12.475 1.00 87.75 95 SER A N 1
ATOM 754 C CA . SER A 1 95 ? 9.610 14.161 -11.692 1.00 87.75 95 SER A CA 1
ATOM 755 C C . SER A 1 95 ? 9.228 12.830 -11.037 1.00 87.75 95 SER A C 1
ATOM 757 O O . SER A 1 95 ? 8.565 12.831 -9.998 1.00 87.75 95 SER A O 1
ATOM 759 N N . LEU A 1 96 ? 9.652 11.700 -11.608 1.00 85.31 96 LEU A N 1
ATOM 760 C CA . LEU A 1 96 ? 9.402 10.364 -11.068 1.00 85.31 96 LEU A CA 1
ATOM 761 C C . LEU A 1 96 ? 10.099 10.178 -9.714 1.00 85.31 96 LEU A C 1
ATOM 763 O O . LEU A 1 96 ? 9.458 9.766 -8.753 1.00 85.31 96 LEU A O 1
ATOM 767 N N . PHE A 1 97 ? 11.359 10.599 -9.589 1.00 85.56 97 PHE A N 1
ATOM 768 C CA . PHE A 1 97 ? 12.098 10.508 -8.325 1.00 85.56 97 PHE A CA 1
ATOM 769 C C . PHE A 1 97 ? 11.509 11.404 -7.232 1.00 85.56 97 PHE A C 1
ATOM 771 O O . PHE A 1 97 ? 11.448 11.009 -6.069 1.00 85.56 97 PHE A O 1
ATOM 778 N N . LEU A 1 98 ? 11.044 12.605 -7.594 1.00 89.69 98 LEU A N 1
ATOM 779 C CA . LEU A 1 98 ? 10.420 13.518 -6.637 1.00 89.69 98 LEU A CA 1
ATOM 780 C C . LEU A 1 98 ? 9.079 12.973 -6.129 1.00 89.69 98 LEU A C 1
ATOM 782 O O . LEU A 1 98 ? 8.839 12.955 -4.922 1.00 89.69 98 LEU A O 1
ATOM 786 N N . THR A 1 99 ? 8.221 12.501 -7.036 1.00 89.94 99 THR A N 1
ATOM 787 C CA . THR A 1 99 ? 6.919 11.919 -6.669 1.00 89.94 99 THR A CA 1
ATOM 788 C C . THR A 1 99 ? 7.087 10.652 -5.833 1.00 89.94 99 THR A C 1
ATOM 790 O O . THR A 1 99 ? 6.463 10.541 -4.781 1.00 89.94 99 THR A O 1
ATOM 793 N N . GLN A 1 100 ? 8.005 9.760 -6.207 1.00 88.88 100 GLN A N 1
ATOM 794 C CA . GLN A 1 100 ? 8.318 8.555 -5.432 1.00 88.88 100 GLN A CA 1
ATOM 795 C C . GLN A 1 100 ? 8.922 8.871 -4.065 1.00 88.88 100 GLN A C 1
ATOM 797 O O . GLN A 1 100 ? 8.574 8.227 -3.079 1.00 88.88 100 GLN A O 1
ATOM 802 N N . GLY A 1 101 ? 9.792 9.880 -3.976 1.00 91.94 101 GLY A N 1
ATOM 803 C CA . GLY A 1 101 ? 10.336 10.332 -2.700 1.00 91.94 101 GLY A CA 1
ATOM 804 C C . GLY A 1 101 ? 9.233 10.797 -1.750 1.00 91.94 101 GLY A C 1
ATOM 805 O O . GLY A 1 101 ? 9.208 10.394 -0.588 1.00 91.94 101 GLY A O 1
ATOM 806 N N . LEU A 1 102 ? 8.286 11.597 -2.247 1.00 93.31 102 LEU A N 1
ATOM 807 C CA . LEU A 1 102 ? 7.133 12.052 -1.467 1.00 93.31 102 LEU A CA 1
ATOM 808 C C . LEU A 1 102 ? 6.213 10.895 -1.058 1.00 93.31 102 LEU A C 1
ATOM 810 O O . LEU A 1 102 ? 5.824 10.819 0.108 1.00 93.31 102 LEU A O 1
ATOM 814 N N . 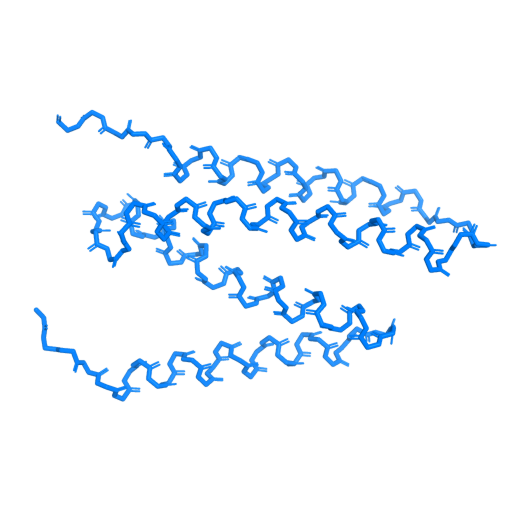GLU A 1 103 ? 5.897 9.982 -1.979 1.00 92.50 103 GLU A N 1
ATOM 815 C CA . GLU A 1 103 ? 5.099 8.784 -1.684 1.00 92.50 103 GLU A CA 1
ATOM 816 C C . GLU A 1 103 ? 5.769 7.921 -0.610 1.00 92.50 103 GLU A C 1
ATOM 818 O O . GLU A 1 103 ? 5.111 7.481 0.336 1.00 92.50 103 GLU A O 1
ATOM 823 N N . PHE A 1 104 ? 7.087 7.726 -0.702 1.00 94.19 104 PHE A N 1
ATOM 824 C CA . PHE A 1 104 ? 7.850 6.957 0.275 1.00 94.19 104 PHE A CA 1
ATOM 825 C C . PHE A 1 104 ? 7.821 7.618 1.653 1.00 94.19 104 PHE A C 1
ATOM 827 O O . PHE A 1 104 ? 7.458 6.966 2.634 1.00 94.19 104 PHE A O 1
ATOM 834 N N . TRP A 1 105 ? 8.112 8.917 1.736 1.00 95.94 105 TRP A N 1
ATOM 835 C CA . TRP A 1 105 ? 8.036 9.664 2.993 1.00 95.94 105 TRP A CA 1
ATOM 836 C C . TRP A 1 105 ? 6.650 9.589 3.628 1.00 95.94 105 TRP A C 1
ATOM 838 O O . TRP A 1 105 ? 6.532 9.330 4.829 1.00 95.94 105 TRP A O 1
ATOM 848 N N . LEU A 1 106 ? 5.598 9.755 2.825 1.00 95.38 106 LEU A N 1
ATOM 849 C CA . LEU A 1 106 ? 4.226 9.640 3.299 1.00 95.38 106 LEU A CA 1
ATOM 850 C C . LEU A 1 106 ? 3.925 8.222 3.797 1.00 95.38 106 LEU A C 1
ATOM 852 O O . LEU A 1 106 ? 3.296 8.065 4.841 1.00 95.38 106 LEU A O 1
ATOM 856 N N . SER A 1 107 ? 4.406 7.189 3.102 1.00 95.38 107 SER A N 1
ATOM 857 C CA . SER A 1 107 ? 4.213 5.792 3.507 1.00 95.38 107 SER A CA 1
ATOM 858 C C . SER A 1 107 ? 4.866 5.472 4.852 1.00 95.38 107 SER A C 1
ATOM 860 O O . SER A 1 107 ? 4.238 4.853 5.712 1.00 95.38 107 SER A O 1
ATOM 862 N N . VAL A 1 108 ? 6.084 5.972 5.083 1.00 96.31 108 VAL A N 1
ATOM 863 C CA . VAL A 1 108 ? 6.807 5.823 6.352 1.00 96.31 108 VAL A CA 1
ATOM 864 C C . VAL A 1 108 ? 6.118 6.613 7.462 1.00 96.31 108 VAL A C 1
ATOM 866 O O . VAL A 1 108 ? 5.983 6.118 8.584 1.00 96.31 108 VAL A O 1
ATOM 869 N N . PHE A 1 109 ? 5.632 7.821 7.164 1.00 96.62 109 PHE A N 1
ATOM 870 C CA . PHE A 1 109 ? 4.868 8.616 8.121 1.00 96.62 109 PHE A CA 1
ATOM 871 C C . PHE A 1 109 ? 3.585 7.894 8.548 1.00 96.62 109 PHE A C 1
ATOM 873 O O . PHE A 1 109 ? 3.335 7.744 9.743 1.00 96.62 109 PHE A O 1
ATOM 880 N N . VAL A 1 110 ? 2.817 7.365 7.592 1.00 95.94 110 VAL A N 1
ATOM 881 C CA . VAL A 1 110 ? 1.624 6.549 7.859 1.00 95.94 110 VAL A CA 1
ATOM 882 C C . VAL A 1 110 ? 1.972 5.329 8.710 1.00 9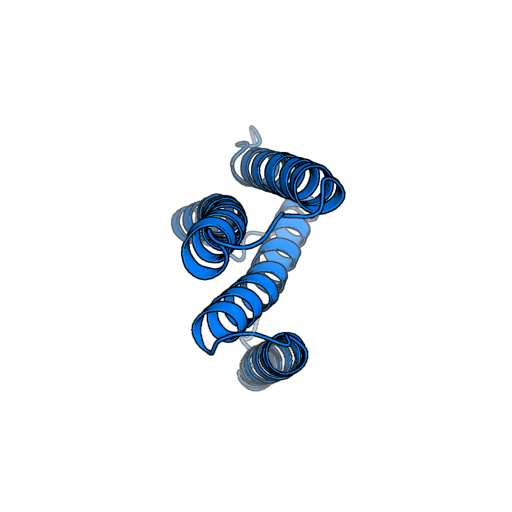5.94 110 VAL A C 1
ATOM 884 O O . VAL A 1 110 ? 1.300 5.077 9.709 1.00 95.94 110 VAL A O 1
ATOM 887 N N . ALA A 1 111 ? 3.038 4.600 8.372 1.00 95.88 111 ALA A N 1
ATOM 888 C CA . ALA A 1 111 ? 3.487 3.446 9.146 1.00 95.88 111 ALA A CA 1
ATOM 889 C C . ALA A 1 111 ? 3.830 3.831 10.594 1.00 95.88 111 ALA A C 1
ATOM 891 O O . ALA A 1 111 ? 3.396 3.174 11.539 1.00 95.88 111 ALA A O 1
ATOM 892 N N . THR A 1 112 ? 4.542 4.945 10.778 1.00 95.75 112 THR A N 1
ATOM 893 C CA . THR A 1 112 ? 4.899 5.483 12.099 1.00 95.75 112 THR A CA 1
ATOM 894 C C . THR A 1 112 ? 3.655 5.850 12.899 1.00 95.75 112 THR A C 1
ATOM 896 O O . THR A 1 112 ? 3.546 5.499 14.075 1.00 95.75 112 THR A O 1
ATOM 899 N N . VAL A 1 113 ? 2.689 6.522 12.263 1.00 95.25 113 VAL A N 1
ATOM 900 C CA . VAL A 1 113 ? 1.406 6.855 12.883 1.00 95.25 113 VAL A CA 1
ATOM 901 C C . VAL A 1 113 ? 0.693 5.584 13.308 1.00 95.25 113 VAL A C 1
ATOM 903 O O . VAL A 1 113 ? 0.305 5.506 14.465 1.00 95.25 113 VAL A O 1
ATOM 906 N N . LEU A 1 114 ? 0.564 4.572 12.449 1.00 94.44 114 LEU A N 1
ATOM 907 C CA . LEU A 1 114 ? -0.125 3.321 12.781 1.00 94.44 114 LEU A CA 1
ATOM 908 C C . LEU A 1 114 ? 0.559 2.552 13.922 1.00 94.44 114 LEU A C 1
ATOM 910 O O . LEU A 1 114 ? -0.127 2.131 14.852 1.00 94.44 114 LEU A O 1
ATOM 914 N N . LEU A 1 115 ? 1.891 2.457 13.917 1.00 94.31 115 LEU A N 1
ATOM 915 C CA . LEU A 1 115 ? 2.673 1.692 14.900 1.00 94.31 115 LEU A CA 1
ATOM 916 C C . LEU A 1 115 ? 2.884 2.402 16.243 1.00 94.31 115 LEU A C 1
ATOM 918 O O . LEU A 1 115 ? 3.265 1.761 17.225 1.00 94.31 115 LEU A O 1
ATOM 922 N N . LYS A 1 116 ? 2.650 3.717 16.321 1.00 91.88 116 LYS A N 1
ATOM 923 C CA . LYS A 1 116 ? 2.772 4.463 17.578 1.00 91.88 116 LYS A CA 1
ATOM 924 C C . LYS A 1 116 ? 1.807 3.895 18.623 1.00 91.88 116 LYS A C 1
ATOM 926 O O . LYS A 1 116 ? 0.595 4.042 18.481 1.00 91.88 116 LYS A O 1
ATOM 931 N N . LYS A 1 117 ? 2.337 3.291 19.688 1.00 76.81 117 LYS A N 1
ATOM 932 C CA . LYS A 1 117 ? 1.535 2.891 20.850 1.00 76.81 117 LYS A CA 1
ATOM 933 C C . LYS A 1 117 ? 1.037 4.148 21.558 1.00 76.81 117 LYS A C 1
ATOM 935 O O . LYS A 1 117 ? 1.847 4.964 22.001 1.00 76.81 117 LYS A O 1
ATOM 940 N N . GLU A 1 118 ? -0.275 4.321 21.647 1.00 67.19 118 GLU A N 1
ATOM 941 C CA . GLU A 1 118 ? -0.843 5.302 22.566 1.00 67.19 118 GLU A CA 1
ATOM 942 C C . GLU A 1 118 ? -0.773 4.708 23.975 1.00 67.19 118 GLU A C 1
ATOM 944 O O . GLU A 1 118 ? -1.145 3.555 24.193 1.00 67.19 118 GLU A O 1
ATOM 949 N N . LYS A 1 119 ? -0.198 5.460 24.921 1.00 52.84 119 LYS A N 1
ATOM 950 C CA . LYS A 1 119 ? -0.282 5.109 26.340 1.00 52.84 119 LYS A CA 1
ATOM 951 C C . LYS A 1 119 ? -1.743 5.312 26.743 1.00 52.84 119 LYS A C 1
ATOM 953 O O . LYS A 1 119 ? -2.140 6.455 26.947 1.00 52.84 119 LYS A O 1
ATOM 958 N N . ARG A 1 120 ? -2.522 4.233 26.763 1.00 47.78 120 ARG A N 1
ATOM 959 C CA . ARG A 1 120 ? -3.784 4.188 27.504 1.00 47.78 120 ARG A CA 1
ATOM 960 C C . ARG A 1 120 ? -3.497 4.109 28.998 1.00 47.78 120 ARG A C 1
ATOM 962 O O . ARG A 1 120 ? -2.505 3.434 29.360 1.00 47.78 120 ARG A O 1
#

Radius of gyration: 16.52 Å; chains: 1; bounding box: 41×25×49 Å

pLDDT: mean 91.45, std 8.5, range [47.78, 98.06]